Protein AF-A0A974CXL4-F1 (afdb_monomer_lite)

Organism: Xenopus laevis (NCBI:txid8355)

pLDDT: mean 89.54, std 14.81, range [52.88, 98.56]

InterPro domains:
  IPR012462 UFSP1/2/DUB, catalytic domain [PF07910] (10-66)

Sequence (67 aa):
MIHKCDLFKSAYRSIPCIPKIQSTIEGAWKEGFDPQGASHFNGKLEGTKAWICACEIYCLLTSLQIK

Structure (mmCIF, N/CA/C/O backbone):
data_AF-A0A974CXL4-F1
#
_entry.id   AF-A0A974CXL4-F1
#
loop_
_atom_site.group_PDB
_atom_site.id
_atom_site.type_symbol
_atom_site.label_atom_id
_atom_site.label_alt_id
_atom_site.label_comp_id
_atom_site.label_asym_id
_atom_site.label_entity_id
_atom_site.label_seq_id
_atom_site.pdbx_PDB_ins_code
_atom_site.Cartn_x
_atom_site.Cartn_y
_atom_site.Cartn_z
_atom_site.occupancy
_atom_site.B_iso_or_equiv
_atom_site.auth_seq_id
_atom_site.auth_comp_id
_atom_site.auth_asym_id
_atom_site.auth_atom_id
_atom_site.pdbx_PDB_model_num
ATOM 1 N N . MET A 1 1 ? 8.352 -3.584 -36.321 1.00 52.88 1 MET A N 1
ATOM 2 C CA . MET A 1 1 ? 8.937 -3.085 -35.052 1.00 52.88 1 MET A CA 1
ATOM 3 C C . MET A 1 1 ? 8.161 -1.936 -34.396 1.00 52.88 1 MET A C 1
ATOM 5 O O . MET A 1 1 ? 8.326 -1.769 -33.199 1.00 52.88 1 MET A O 1
ATOM 9 N N . ILE A 1 2 ? 7.285 -1.194 -35.093 1.00 57.47 2 ILE A N 1
ATOM 10 C CA . ILE A 1 2 ? 6.591 -0.014 -34.523 1.00 57.47 2 ILE A CA 1
ATOM 11 C C . ILE A 1 2 ? 5.486 -0.383 -33.502 1.00 57.47 2 ILE A C 1
ATOM 13 O O . ILE A 1 2 ? 5.411 0.225 -32.444 1.00 57.47 2 ILE A O 1
ATOM 17 N N . HIS A 1 3 ? 4.731 -1.466 -33.719 1.00 57.12 3 HIS A N 1
ATOM 18 C CA . HIS A 1 3 ? 3.614 -1.872 -32.839 1.00 57.12 3 HIS A CA 1
ATOM 19 C C . HIS A 1 3 ? 3.990 -2.276 -31.396 1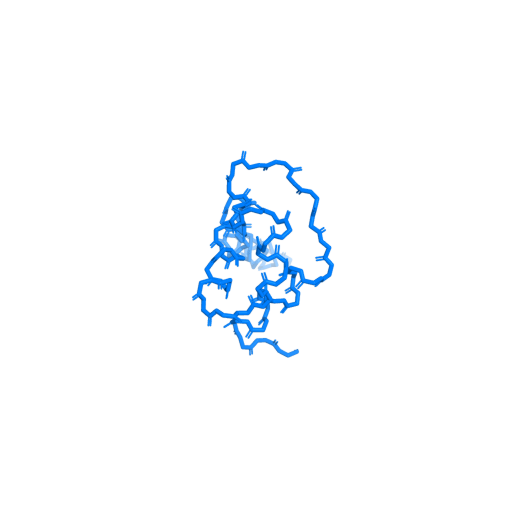.00 57.12 3 HIS A C 1
ATOM 21 O O . HIS A 1 3 ? 3.129 -2.310 -30.522 1.00 57.12 3 HIS A O 1
ATOM 27 N N . LYS A 1 4 ? 5.260 -2.599 -31.112 1.00 55.59 4 LYS A N 1
ATOM 28 C CA . LYS A 1 4 ? 5.673 -3.081 -29.779 1.00 55.59 4 LYS A CA 1
ATOM 29 C C . LYS A 1 4 ? 5.797 -1.930 -28.770 1.00 55.59 4 LYS A C 1
ATOM 31 O O . LYS A 1 4 ? 5.475 -2.110 -27.600 1.00 55.59 4 LYS A O 1
ATOM 36 N N . CYS A 1 5 ? 6.206 -0.744 -29.226 1.00 55.91 5 CYS A N 1
ATOM 37 C CA . CYS A 1 5 ? 6.369 0.439 -28.375 1.00 55.91 5 CYS A CA 1
ATOM 38 C C . CYS A 1 5 ? 5.035 0.983 -27.844 1.00 55.91 5 CYS A C 1
ATOM 40 O O . CYS A 1 5 ? 4.979 1.453 -26.707 1.00 55.91 5 CYS A O 1
ATOM 42 N N . ASP A 1 6 ? 3.959 0.886 -28.625 1.00 60.81 6 ASP A N 1
ATOM 43 C CA . ASP A 1 6 ? 2.639 1.373 -28.209 1.00 60.81 6 ASP A CA 1
ATOM 44 C C . ASP A 1 6 ? 1.976 0.453 -27.172 1.00 60.81 6 ASP A C 1
ATOM 46 O O . ASP A 1 6 ? 1.349 0.940 -26.229 1.00 60.81 6 ASP A O 1
ATOM 50 N N . LEU A 1 7 ? 2.217 -0.863 -27.253 1.00 61.19 7 LEU A N 1
ATOM 51 C CA . LEU A 1 7 ? 1.831 -1.817 -26.204 1.00 61.19 7 LEU A CA 1
ATOM 52 C C . LEU A 1 7 ? 2.533 -1.518 -24.871 1.00 61.19 7 LEU A C 1
ATOM 54 O O . LEU A 1 7 ? 1.877 -1.456 -23.832 1.00 61.19 7 LEU A O 1
ATOM 58 N N . PHE A 1 8 ? 3.846 -1.263 -24.893 1.00 61.19 8 PHE A N 1
ATOM 59 C CA . PHE A 1 8 ? 4.588 -0.897 -23.679 1.00 61.19 8 PHE A CA 1
ATOM 60 C C . PHE A 1 8 ? 4.099 0.430 -23.073 1.00 61.19 8 PHE A C 1
ATOM 62 O O . PHE A 1 8 ? 3.993 0.541 -21.852 1.00 61.19 8 PHE A O 1
ATOM 69 N N . LYS A 1 9 ? 3.727 1.417 -23.901 1.00 60.91 9 LYS A N 1
ATOM 70 C CA . LYS A 1 9 ? 3.136 2.683 -23.425 1.00 60.91 9 LYS A CA 1
ATOM 71 C C . LYS A 1 9 ? 1.761 2.502 -22.780 1.00 60.91 9 LYS A C 1
ATOM 73 O O . LYS A 1 9 ? 1.450 3.214 -21.827 1.00 60.91 9 LYS A O 1
ATOM 78 N N . SER A 1 10 ? 0.928 1.602 -23.300 1.00 63.47 10 SER A N 1
ATOM 79 C CA . SER A 1 10 ? -0.387 1.301 -22.718 1.00 63.47 10 SER A CA 1
ATOM 80 C C . SER A 1 10 ? -0.250 0.573 -21.375 1.00 63.47 10 SER A C 1
ATOM 82 O O . SER A 1 10 ? -0.884 0.966 -20.393 1.00 63.47 10 SER A O 1
ATOM 84 N N . ALA A 1 11 ? 0.663 -0.399 -21.294 1.00 64.12 11 ALA A N 1
ATOM 85 C CA . ALA A 1 11 ? 0.965 -1.113 -20.057 1.00 64.12 11 ALA A CA 1
ATOM 86 C C . ALA A 1 11 ? 1.466 -0.168 -18.950 1.00 64.12 11 ALA A C 1
ATOM 88 O O . ALA A 1 11 ? 1.005 -0.258 -17.817 1.00 64.12 11 ALA A O 1
ATOM 89 N N . TYR A 1 12 ? 2.329 0.801 -19.280 1.00 64.25 12 TYR A N 1
ATOM 90 C CA . TYR A 1 12 ? 2.876 1.744 -18.295 1.00 64.25 12 TYR A CA 1
ATOM 91 C C . TYR A 1 12 ? 1.811 2.638 -17.641 1.00 64.25 12 TYR A C 1
ATOM 93 O O . TYR A 1 12 ? 1.946 3.000 -16.478 1.00 64.25 12 TYR A O 1
ATOM 101 N N . ARG A 1 13 ? 0.724 2.972 -18.356 1.00 69.56 13 ARG A N 1
ATOM 102 C CA . ARG A 1 13 ? -0.410 3.717 -17.769 1.00 69.56 13 ARG A CA 1
ATOM 103 C C . ARG A 1 13 ? -1.251 2.875 -16.810 1.00 69.56 13 ARG A C 1
ATOM 105 O O . ARG A 1 13 ? -2.019 3.441 -16.042 1.00 69.56 13 ARG A O 1
ATOM 112 N N . SER A 1 14 ? -1.125 1.553 -16.882 1.00 81.94 14 SER A N 1
ATOM 113 C CA . SER A 1 14 ? -1.901 0.607 -16.075 1.00 81.94 14 SER A CA 1
ATOM 114 C C . SER A 1 14 ? -1.175 0.201 -14.788 1.00 81.94 14 SER A C 1
ATOM 116 O O . SER A 1 14 ? -1.800 -0.357 -13.891 1.00 81.94 14 SER A O 1
ATOM 118 N N . ILE A 1 15 ? 0.129 0.485 -14.674 1.00 89.69 15 ILE A N 1
ATOM 119 C CA . ILE A 1 15 ? 0.905 0.215 -13.459 1.00 89.69 15 ILE A CA 1
ATOM 120 C C . ILE A 1 15 ? 0.621 1.327 -12.435 1.00 89.69 15 ILE A C 1
ATOM 122 O O . ILE A 1 15 ? 0.855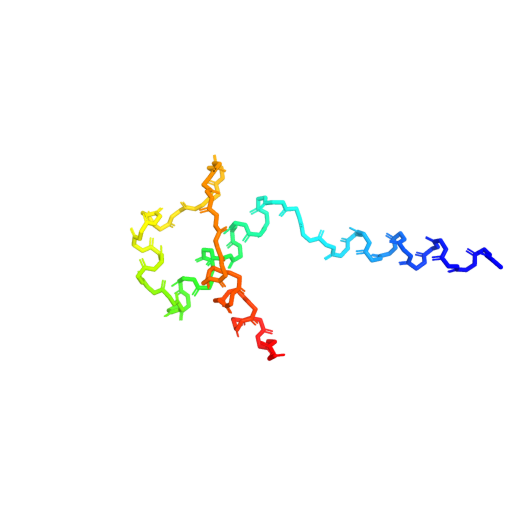 2.502 -12.734 1.00 89.69 15 ILE A O 1
ATOM 126 N N . PRO A 1 16 ? 0.128 0.997 -11.228 1.00 92.56 16 PRO A N 1
ATOM 127 C CA . PRO A 1 16 ? -0.159 1.996 -10.208 1.00 92.56 16 PRO A CA 1
ATOM 128 C C . PRO A 1 16 ? 1.123 2.663 -9.691 1.00 92.56 16 PRO A C 1
ATOM 130 O O . PRO A 1 1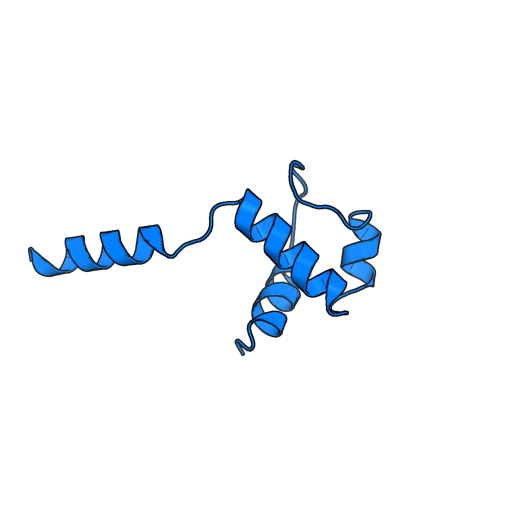6 ? 2.179 2.042 -9.584 1.00 92.56 16 PRO A O 1
ATOM 133 N N . CYS A 1 17 ? 1.023 3.940 -9.318 1.00 94.56 17 CYS A N 1
ATOM 134 C CA . CYS A 1 17 ? 2.098 4.641 -8.619 1.00 94.56 17 CYS A CA 1
ATOM 135 C C . CYS A 1 17 ? 2.227 4.163 -7.161 1.00 94.56 17 CYS A C 1
ATOM 137 O O . CYS A 1 17 ? 1.297 3.576 -6.609 1.00 94.56 17 CYS A O 1
ATOM 139 N N . ILE A 1 18 ? 3.355 4.463 -6.505 1.00 96.25 18 ILE A N 1
ATOM 140 C CA . ILE A 1 18 ? 3.609 4.036 -5.115 1.00 96.25 18 ILE A CA 1
ATOM 141 C C . ILE A 1 18 ? 2.481 4.443 -4.144 1.00 96.25 18 ILE A C 1
ATOM 143 O O . ILE A 1 18 ? 1.988 3.555 -3.453 1.00 96.25 18 ILE A O 1
ATOM 147 N N . PRO A 1 19 ? 1.976 5.696 -4.122 1.00 97.06 19 PRO A N 1
ATOM 148 C CA . PRO A 1 19 ? 0.846 6.048 -3.252 1.00 97.06 19 PRO A CA 1
ATOM 149 C C . PRO A 1 19 ? -0.424 5.238 -3.547 1.00 97.06 19 PRO A C 1
ATOM 151 O O . PRO A 1 19 ? -1.173 4.865 -2.644 1.00 97.06 19 PRO A O 1
ATOM 154 N N . LYS A 1 20 ? -0.653 4.891 -4.821 1.00 96.69 20 LYS A N 1
ATOM 155 C CA . LYS A 1 20 ? -1.785 4.044 -5.197 1.00 96.69 20 LYS A CA 1
ATOM 156 C C . LYS A 1 20 ? -1.607 2.610 -4.698 1.00 96.69 20 LYS A C 1
ATOM 158 O O . LYS A 1 20 ? -2.575 2.016 -4.239 1.00 96.69 20 LYS A O 1
ATOM 163 N N . ILE A 1 21 ? -0.394 2.065 -4.737 1.00 97.31 21 ILE A N 1
ATOM 164 C CA . ILE A 1 21 ? -0.094 0.748 -4.155 1.00 97.31 21 ILE A CA 1
ATOM 165 C C . ILE A 1 21 ? -0.325 0.777 -2.638 1.00 97.31 21 ILE A C 1
ATOM 167 O O . ILE A 1 21 ? -1.036 -0.081 -2.125 1.00 97.31 21 ILE A O 1
ATOM 171 N N . GLN A 1 22 ? 0.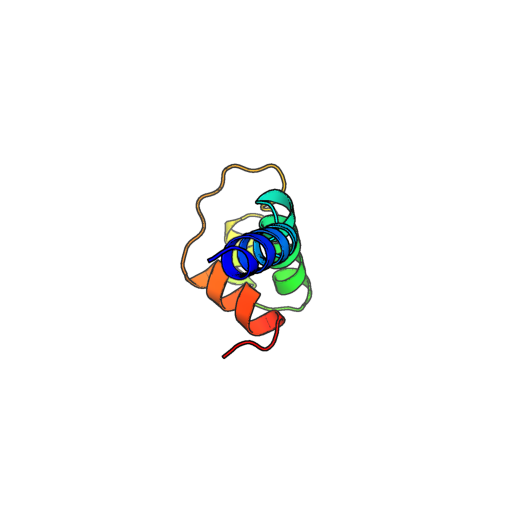187 1.798 -1.942 1.00 98.50 22 GLN A N 1
ATOM 172 C CA . GLN A 1 22 ? 0.011 1.972 -0.494 1.00 98.50 22 GLN A CA 1
ATOM 173 C C . GLN A 1 22 ? -1.473 2.004 -0.097 1.00 98.50 22 GLN A C 1
ATOM 175 O O . GLN A 1 22 ? -1.904 1.209 0.734 1.00 98.50 22 GLN A O 1
ATOM 180 N N . SER A 1 23 ? -2.274 2.850 -0.752 1.00 98.19 23 SER A N 1
ATOM 181 C CA . SER A 1 23 ? -3.719 2.939 -0.485 1.00 98.19 23 SER A CA 1
ATOM 182 C C . SER A 1 23 ? -4.486 1.665 -0.856 1.00 98.19 23 SER A C 1
ATOM 184 O O . SER A 1 23 ? -5.507 1.365 -0.240 1.00 98.19 23 SER A O 1
ATOM 186 N N . THR A 1 24 ? -4.014 0.887 -1.838 1.00 98.00 24 THR A N 1
ATOM 187 C CA . THR A 1 24 ? -4.660 -0.387 -2.198 1.00 98.00 24 THR A CA 1
ATOM 188 C C . THR A 1 24 ? -4.351 -1.482 -1.170 1.00 98.00 24 THR A C 1
ATOM 190 O O . THR A 1 24 ? -5.253 -2.238 -0.823 1.00 98.00 24 THR A O 1
ATOM 193 N N . ILE A 1 25 ? -3.133 -1.524 -0.610 1.00 98.44 25 ILE A N 1
ATOM 194 C CA . ILE A 1 25 ? -2.796 -2.408 0.523 1.00 98.44 25 ILE A CA 1
ATOM 195 C C . ILE A 1 25 ? -3.655 -2.056 1.746 1.00 98.44 25 ILE A C 1
ATOM 197 O O . ILE A 1 25 ? -4.260 -2.935 2.351 1.00 98.44 25 ILE A O 1
ATOM 201 N N . GLU A 1 26 ? -3.787 -0.768 2.070 1.00 98.56 26 GLU A N 1
ATOM 202 C CA . GLU A 1 26 ? -4.677 -0.326 3.153 1.00 98.56 26 GLU A CA 1
ATOM 203 C C . GLU A 1 26 ? -6.147 -0.694 2.899 1.00 98.56 26 GLU A C 1
ATOM 205 O O . GLU A 1 26 ? -6.893 -0.965 3.840 1.00 98.56 26 GLU A O 1
ATOM 210 N N . GLY A 1 27 ? -6.580 -0.699 1.634 1.00 98.50 27 GLY A N 1
ATOM 211 C CA . GLY A 1 27 ? -7.889 -1.208 1.227 1.00 98.50 27 GLY A CA 1
ATOM 212 C C . GLY A 1 27 ? -8.054 -2.691 1.558 1.00 98.50 27 GLY A C 1
ATOM 213 O O . GLY A 1 27 ? -9.020 -3.056 2.222 1.00 98.50 27 GLY A O 1
ATOM 214 N N . ALA A 1 28 ? -7.071 -3.520 1.194 1.00 98.31 28 ALA A N 1
ATOM 215 C CA . ALA A 1 28 ? -7.064 -4.946 1.525 1.00 98.31 28 ALA A CA 1
ATOM 216 C C . ALA A 1 28 ? -7.117 -5.183 3.047 1.00 98.31 28 A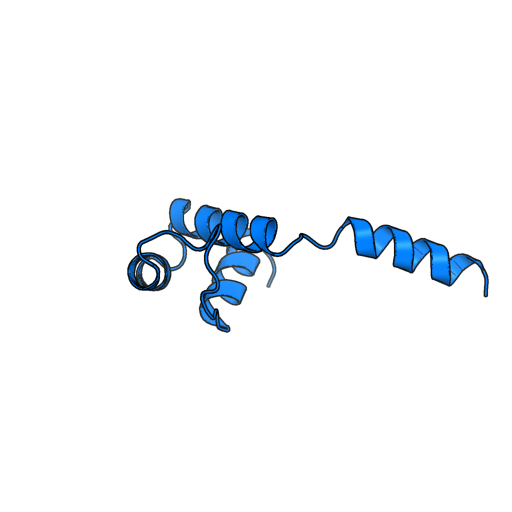LA A C 1
ATOM 218 O O . ALA A 1 28 ? -7.878 -6.025 3.524 1.00 98.31 28 ALA A O 1
ATOM 219 N N . TRP A 1 29 ? -6.395 -4.384 3.836 1.00 98.44 29 TRP A N 1
ATOM 220 C CA . TRP A 1 29 ? -6.489 -4.443 5.297 1.00 98.44 29 TRP A CA 1
ATOM 221 C C . TRP A 1 29 ? -7.896 -4.136 5.821 1.00 98.44 29 TRP A C 1
ATOM 223 O O . TRP A 1 29 ? -8.384 -4.828 6.714 1.00 98.44 29 TRP A O 1
ATOM 233 N N . LYS A 1 30 ? -8.582 -3.135 5.253 1.00 98.12 30 LYS A N 1
ATOM 234 C CA . LYS A 1 30 ? -9.974 -2.796 5.616 1.00 98.12 30 LYS A CA 1
ATOM 235 C C . LYS A 1 30 ? -10.969 -3.896 5.245 1.00 98.12 30 LYS A C 1
ATOM 237 O O . LYS A 1 30 ? -11.989 -4.030 5.913 1.00 98.12 30 LYS A O 1
ATOM 242 N N . GLU A 1 31 ? -10.670 -4.678 4.213 1.00 97.88 31 GLU A N 1
ATOM 243 C CA . GLU A 1 31 ? -11.442 -5.865 3.825 1.00 97.88 31 GLU A CA 1
ATOM 244 C C . GLU A 1 31 ? -11.181 -7.076 4.742 1.00 97.88 31 GLU A C 1
ATOM 246 O O . GLU A 1 31 ? -11.905 -8.067 4.673 1.00 97.88 31 GLU A O 1
ATOM 251 N N . GLY A 1 32 ? -10.192 -6.988 5.639 1.00 97.50 32 GLY A N 1
ATOM 252 C CA . GLY A 1 32 ? -9.875 -8.012 6.637 1.00 97.50 32 GLY A CA 1
ATOM 253 C C . GLY A 1 32 ? -8.682 -8.900 6.284 1.00 97.50 32 GLY A C 1
ATOM 254 O O . GLY A 1 32 ? -8.383 -9.834 7.031 1.00 97.50 32 GLY A O 1
ATOM 255 N N . PHE A 1 33 ? -7.979 -8.625 5.183 1.00 97.44 33 PHE A N 1
ATOM 256 C CA . PHE A 1 33 ? -6.735 -9.318 4.861 1.00 97.44 33 PHE A CA 1
ATOM 257 C C . PHE A 1 33 ? -5.597 -8.828 5.765 1.00 97.44 33 PHE A C 1
ATOM 259 O O . PHE A 1 33 ? -5.482 -7.640 6.035 1.00 97.44 33 PHE A O 1
ATOM 266 N N . ASP A 1 34 ? -4.748 -9.749 6.225 1.00 97.69 34 ASP A N 1
ATOM 267 C CA . ASP A 1 34 ? -3.538 -9.467 7.016 1.00 97.69 34 ASP A CA 1
ATOM 268 C C . ASP A 1 34 ? -3.689 -8.390 8.125 1.00 97.69 34 ASP A C 1
ATOM 270 O O . ASP A 1 34 ? -3.035 -7.341 8.100 1.00 97.69 34 ASP A O 1
ATOM 274 N N . PRO A 1 35 ? -4.533 -8.629 9.149 1.00 97.44 35 PRO A N 1
ATOM 275 C CA . PRO A 1 35 ? -4.704 -7.687 10.258 1.00 97.44 35 PRO A CA 1
ATOM 276 C C . PRO A 1 35 ? -3.419 -7.492 11.080 1.00 97.44 35 PRO A C 1
ATOM 278 O O . PRO A 1 35 ? -3.252 -6.461 11.736 1.00 97.44 35 PRO A O 1
ATOM 281 N N . GLN A 1 36 ? -2.498 -8.462 11.052 1.00 97.44 36 GLN A N 1
ATOM 282 C CA . GLN A 1 36 ? -1.219 -8.359 11.750 1.00 97.44 36 GLN A CA 1
ATOM 283 C C . GLN A 1 36 ? -0.270 -7.396 11.027 1.00 97.44 36 GLN A C 1
ATOM 285 O O . GLN A 1 36 ? 0.311 -6.530 11.684 1.00 97.44 36 GLN A O 1
ATOM 290 N N . GLY A 1 37 ? -0.170 -7.484 9.697 1.00 97.00 37 GLY A N 1
ATOM 291 C CA . GLY A 1 37 ? 0.538 -6.504 8.874 1.00 97.00 37 GLY A CA 1
ATOM 292 C C . GLY A 1 37 ? -0.063 -5.108 9.020 1.00 97.00 37 GLY A C 1
ATOM 293 O O . GLY A 1 37 ? 0.665 -4.151 9.286 1.00 97.00 37 GLY A O 1
ATOM 294 N N . ALA A 1 38 ? -1.397 -4.991 8.994 1.00 98.00 38 ALA A N 1
ATOM 295 C CA . ALA A 1 38 ? -2.075 -3.722 9.253 1.00 98.00 38 ALA A CA 1
ATOM 296 C C . ALA A 1 38 ? -1.653 -3.123 10.606 1.00 98.00 38 ALA A C 1
ATOM 298 O O . ALA A 1 38 ? -1.254 -1.962 10.675 1.00 98.00 38 ALA A O 1
ATOM 299 N N . SER A 1 39 ? -1.665 -3.920 11.679 1.00 98.06 39 SER A N 1
ATOM 300 C CA . SER A 1 39 ? -1.219 -3.464 12.999 1.00 98.06 39 SER A CA 1
ATOM 301 C C . SER A 1 39 ? 0.265 -3.085 13.029 1.00 98.06 39 SER A C 1
ATOM 303 O O . SER A 1 39 ? 0.613 -2.114 13.697 1.00 98.06 39 SER A O 1
ATOM 305 N N . HIS A 1 40 ? 1.136 -3.816 12.326 1.00 97.81 40 HIS A N 1
ATOM 306 C CA . HIS A 1 40 ? 2.574 -3.534 12.271 1.00 97.81 40 HIS A CA 1
ATOM 307 C C . HIS A 1 40 ? 2.865 -2.132 11.711 1.00 97.81 40 HIS A C 1
ATOM 309 O O . HIS A 1 40 ? 3.734 -1.425 12.221 1.00 97.81 40 HIS A O 1
ATOM 315 N N . PHE A 1 41 ? 2.090 -1.699 10.714 1.00 97.75 41 PHE A N 1
ATOM 316 C CA . PHE A 1 41 ? 2.211 -0.378 10.092 1.00 97.75 41 PHE A CA 1
ATOM 317 C C . PHE A 1 41 ? 1.256 0.675 10.678 1.00 97.75 41 PHE A C 1
ATOM 319 O O . PHE A 1 41 ? 1.021 1.707 10.051 1.00 97.75 41 PHE A O 1
ATOM 326 N N . ASN A 1 42 ? 0.678 0.449 11.865 1.00 97.44 42 ASN A N 1
ATOM 327 C CA . ASN A 1 42 ? -0.327 1.339 12.471 1.00 97.44 42 ASN A CA 1
ATOM 328 C C . ASN A 1 42 ? -1.516 1.652 11.536 1.00 97.44 42 ASN A C 1
ATOM 330 O O . ASN A 1 42 ? -2.082 2.745 11.562 1.00 97.44 42 ASN A O 1
ATOM 334 N N . GLY A 1 43 ? -1.864 0.702 10.670 1.00 97.19 43 GLY A N 1
ATOM 335 C CA . GLY A 1 43 ? -2.950 0.795 9.702 1.00 97.19 43 GLY A CA 1
ATOM 336 C C . GLY A 1 43 ? -2.709 1.786 8.563 1.00 97.19 43 GLY A C 1
ATOM 337 O O . GLY A 1 43 ? -3.676 2.149 7.894 1.00 97.19 43 GLY A O 1
ATOM 338 N N . LYS A 1 44 ? -1.469 2.257 8.348 1.00 98.12 44 LYS A N 1
ATOM 339 C CA . LYS A 1 44 ? -1.174 3.288 7.347 1.00 98.12 44 LYS A CA 1
ATOM 340 C C . LYS A 1 44 ? 0.187 3.113 6.666 1.00 98.12 44 LYS A C 1
ATOM 342 O O . LYS A 1 44 ? 1.232 3.107 7.309 1.00 98.12 44 LYS A O 1
ATOM 347 N N . LEU A 1 45 ? 0.166 3.096 5.339 1.00 98.31 45 LEU A N 1
ATOM 348 C CA . LEU A 1 45 ? 1.328 3.160 4.456 1.00 98.31 45 LEU A CA 1
ATOM 349 C C . LEU A 1 45 ? 1.354 4.443 3.622 1.00 98.31 45 LEU A C 1
ATOM 351 O O . LEU A 1 45 ? 2.445 4.927 3.314 1.00 98.31 45 LEU A O 1
ATOM 355 N N . GLU A 1 46 ? 0.204 5.002 3.241 1.00 97.94 46 GLU A N 1
ATOM 356 C CA . GLU A 1 46 ? 0.140 6.157 2.348 1.00 97.94 46 GLU A CA 1
ATOM 357 C C . GLU A 1 46 ? 0.871 7.367 2.951 1.00 97.94 46 GLU A C 1
ATOM 359 O O . GLU A 1 46 ? 0.661 7.759 4.104 1.00 97.94 46 GLU A O 1
ATOM 364 N N . GLY A 1 47 ? 1.777 7.952 2.162 1.00 97.56 47 GLY A N 1
ATOM 365 C CA . GLY A 1 47 ? 2.612 9.077 2.590 1.00 97.56 47 GLY A CA 1
ATOM 366 C C . GLY A 1 47 ? 3.800 8.685 3.476 1.00 97.56 47 GLY A C 1
ATOM 367 O O . GLY A 1 47 ? 4.568 9.554 3.886 1.00 97.56 47 GLY A O 1
ATOM 368 N N . THR A 1 48 ? 3.992 7.393 3.749 1.00 98.00 48 THR A N 1
ATOM 369 C CA . THR A 1 48 ? 5.179 6.876 4.441 1.00 98.00 48 THR A CA 1
ATOM 370 C C . THR A 1 48 ? 6.246 6.412 3.445 1.00 98.00 48 THR A C 1
ATOM 372 O O . THR A 1 48 ? 5.994 6.246 2.249 1.00 98.00 48 THR A O 1
ATOM 375 N N . LYS A 1 49 ? 7.455 6.165 3.958 1.00 97.75 49 LYS A N 1
ATOM 376 C CA . LYS A 1 49 ? 8.545 5.474 3.247 1.00 97.75 49 LYS A CA 1
ATOM 377 C C . LYS A 1 49 ? 8.792 4.079 3.835 1.00 97.75 49 LYS A C 1
ATOM 379 O O . LYS A 1 49 ? 9.934 3.626 3.877 1.00 97.75 49 LYS A O 1
ATOM 384 N N . ALA A 1 50 ? 7.739 3.452 4.363 1.00 97.12 50 ALA A N 1
ATOM 385 C CA . ALA A 1 50 ? 7.822 2.142 4.990 1.00 97.12 50 ALA A CA 1
ATOM 386 C C . ALA A 1 50 ? 8.349 1.093 4.002 1.00 97.12 50 ALA A C 1
ATOM 388 O O . ALA A 1 50 ? 8.004 1.104 2.818 1.00 97.12 50 ALA A O 1
ATOM 389 N N . TRP A 1 51 ? 9.201 0.197 4.495 1.00 97.50 51 TRP A N 1
ATOM 390 C CA . TRP A 1 51 ? 9.615 -0.979 3.740 1.00 97.50 51 TRP A CA 1
ATOM 391 C C . TRP A 1 51 ? 8.530 -2.041 3.862 1.00 97.50 51 TRP A C 1
ATOM 393 O O . TRP A 1 51 ? 8.126 -2.375 4.972 1.00 97.50 51 TRP A O 1
ATOM 403 N N . ILE A 1 52 ? 8.073 -2.547 2.720 1.00 97.00 52 ILE A N 1
ATOM 404 C CA . ILE A 1 52 ? 7.099 -3.636 2.631 1.00 97.00 52 ILE A CA 1
ATOM 405 C C . ILE A 1 52 ? 7.772 -4.879 2.049 1.00 97.00 52 ILE A C 1
ATOM 407 O O . ILE A 1 52 ? 8.746 -4.783 1.296 1.00 97.00 52 ILE A O 1
ATOM 411 N N . CYS A 1 53 ? 7.238 -6.037 2.398 1.00 95.50 53 CYS A N 1
ATOM 412 C CA . CYS A 1 53 ? 7.757 -7.352 2.066 1.00 95.50 53 CYS A CA 1
ATOM 413 C C . CYS A 1 53 ? 6.700 -8.181 1.314 1.00 95.50 53 CYS A C 1
ATOM 415 O O . CYS A 1 53 ? 5.672 -7.684 0.850 1.00 95.50 53 CYS A O 1
ATOM 417 N N . ALA A 1 54 ? 6.974 -9.478 1.155 1.00 97.44 54 ALA A N 1
ATOM 418 C CA . ALA A 1 54 ? 6.102 -10.399 0.433 1.00 97.44 54 ALA A CA 1
ATOM 419 C C . ALA A 1 54 ? 4.691 -10.510 1.036 1.00 97.44 54 ALA A C 1
ATOM 421 O O . ALA A 1 54 ? 3.748 -10.724 0.281 1.00 97.44 54 ALA A O 1
ATOM 422 N N . CYS A 1 55 ? 4.528 -10.338 2.353 1.00 96.94 55 CYS A N 1
ATOM 423 C CA . CYS A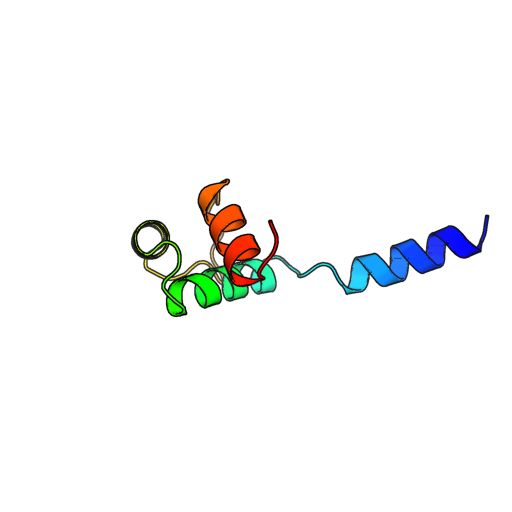 1 55 ? 3.224 -10.411 3.020 1.00 96.94 55 CYS A CA 1
ATOM 424 C C . CYS A 1 55 ? 2.258 -9.341 2.501 1.00 96.94 55 CYS A C 1
ATOM 426 O O . CYS A 1 55 ? 1.142 -9.671 2.104 1.00 96.94 55 CYS A O 1
ATOM 428 N N . GLU A 1 56 ? 2.708 -8.087 2.397 1.00 98.00 56 GLU A N 1
ATOM 429 C CA . GLU A 1 56 ? 1.867 -6.987 1.914 1.00 98.00 56 GLU A CA 1
ATOM 430 C C . GLU A 1 56 ? 1.488 -7.170 0.440 1.00 98.00 56 GLU A C 1
ATOM 432 O O . GLU A 1 56 ? 0.352 -6.900 0.049 1.00 98.00 56 GLU A O 1
ATOM 437 N N . ILE A 1 57 ? 2.416 -7.671 -0.381 1.00 97.62 57 ILE A N 1
ATOM 438 C CA . ILE A 1 57 ? 2.147 -7.947 -1.797 1.00 97.62 57 ILE A CA 1
ATOM 439 C C . ILE A 1 57 ? 1.211 -9.147 -1.962 1.00 97.62 57 ILE A C 1
ATOM 441 O O . ILE A 1 57 ? 0.300 -9.095 -2.783 1.00 97.62 57 ILE A O 1
ATOM 445 N N . TYR A 1 58 ? 1.388 -10.206 -1.172 1.00 97.75 58 TYR A N 1
ATOM 446 C CA . TYR A 1 58 ? 0.490 -11.358 -1.176 1.00 97.75 58 TYR A CA 1
ATOM 447 C C . TYR A 1 58 ? -0.927 -10.956 -0.751 1.00 97.75 58 TYR A C 1
ATOM 449 O O . TYR A 1 58 ? -1.891 -11.305 -1.430 1.00 97.75 58 TYR A O 1
ATOM 457 N N . CYS A 1 59 ? -1.047 -10.172 0.324 1.00 97.00 59 CYS A N 1
ATOM 458 C CA . CYS A 1 59 ? -2.301 -9.591 0.799 1.00 97.00 59 CYS A CA 1
ATOM 459 C C . CYS A 1 59 ? -3.005 -8.792 -0.313 1.00 97.00 59 CYS A C 1
ATOM 461 O O . CYS A 1 59 ? -4.157 -9.077 -0.644 1.00 97.00 59 CYS A O 1
ATOM 463 N N . LEU A 1 60 ? -2.280 -7.874 -0.961 1.00 97.56 60 LEU A N 1
ATOM 464 C CA . LEU A 1 60 ? -2.777 -7.067 -2.077 1.00 97.56 60 LEU A CA 1
ATOM 465 C C . LEU A 1 60 ? -3.239 -7.911 -3.275 1.00 97.56 60 LEU A C 1
ATOM 467 O O . LEU A 1 60 ? -4.318 -7.689 -3.814 1.00 97.56 60 LEU A O 1
ATOM 471 N N . LEU A 1 61 ? -2.423 -8.860 -3.737 1.00 97.44 61 LEU A N 1
ATOM 472 C CA . LEU A 1 61 ? -2.772 -9.682 -4.901 1.00 97.44 61 LEU A CA 1
ATOM 473 C C . LEU A 1 61 ? -3.968 -10.593 -4.602 1.00 97.44 61 LEU A C 1
ATOM 475 O O . LEU A 1 61 ? -4.837 -10.767 -5.458 1.00 97.44 61 LEU A O 1
ATOM 479 N N . THR A 1 62 ? -4.048 -11.107 -3.373 1.00 97.50 62 THR A N 1
ATOM 480 C CA . THR A 1 62 ? -5.173 -11.928 -2.919 1.00 97.50 62 THR A CA 1
ATOM 481 C C . THR A 1 62 ? -6.470 -11.120 -2.876 1.00 97.50 62 THR A C 1
ATOM 483 O O . THR A 1 62 ? -7.496 -11.621 -3.338 1.00 97.50 62 THR A O 1
ATOM 486 N N . SER A 1 63 ? -6.455 -9.867 -2.396 1.00 97.19 63 SER A N 1
ATOM 487 C CA . SER A 1 63 ? -7.663 -9.024 -2.407 1.00 97.19 63 SER A CA 1
ATOM 488 C C . SER A 1 63 ? -8.147 -8.738 -3.835 1.00 97.19 63 SER A C 1
ATOM 490 O O . SER A 1 63 ? -9.349 -8.723 -4.098 1.00 97.19 63 SER A O 1
ATOM 492 N N . LEU A 1 64 ? -7.221 -8.658 -4.797 1.00 96.12 64 LEU A N 1
ATOM 493 C CA . LEU A 1 64 ? -7.509 -8.549 -6.232 1.00 96.12 64 LEU A CA 1
ATOM 494 C C . LEU A 1 64 ? -7.881 -9.882 -6.911 1.00 96.12 64 LEU A C 1
ATOM 496 O O . LEU A 1 64 ? -8.072 -9.907 -8.127 1.00 96.12 64 LEU A O 1
ATOM 500 N N . GLN A 1 65 ? -8.005 -10.977 -6.152 1.00 96.56 65 GLN A N 1
ATOM 501 C CA . GLN A 1 65 ? -8.340 -12.320 -6.647 1.00 96.56 65 GLN A CA 1
ATOM 502 C C . GLN A 1 65 ? -7.314 -12.895 -7.644 1.00 96.56 65 GLN A C 1
ATOM 504 O O . GLN A 1 65 ? -7.662 -13.673 -8.535 1.00 96.56 65 GLN A O 1
ATOM 509 N N . ILE A 1 66 ? -6.039 -12.534 -7.486 1.00 95.06 66 ILE A N 1
ATOM 510 C CA . ILE A 1 66 ? -4.920 -13.061 -8.276 1.00 95.06 66 ILE A CA 1
ATOM 511 C C . ILE A 1 66 ? -4.269 -14.211 -7.493 1.00 95.06 66 ILE A C 1
ATOM 513 O O . ILE A 1 66 ? -3.958 -14.055 -6.312 1.00 95.06 66 ILE A O 1
ATOM 517 N N . LYS A 1 67 ? -4.084 -15.363 -8.150 1.00 77.75 67 LYS A N 1
ATOM 518 C CA . LYS A 1 67 ? -3.444 -16.570 -7.597 1.00 77.75 67 LYS A CA 1
ATOM 519 C C . LYS A 1 67 ? -2.031 -16.763 -8.124 1.00 77.75 67 LYS A C 1
ATOM 521 O O . LYS A 1 67 ? -1.830 -16.515 -9.333 1.00 77.75 67 LYS A O 1
#

Radius of gyration: 14.68 Å; chains: 1; bounding box: 21×26×48 Å

Secondary structure (DSSP, 8-state):
-THHHHHHHHHHHHSPPHHHHHHHHHHHHHTTS-HHHHHHTTT--TT------HHHHHHHHHHTT--

Foldseek 3Di:
DVVVVVVVVVVVVVDDDPLVLFVLLLVLVVVPFPVVVCVVVVSGDHPDPDDDDPRSVVSSCVVVVHD